Protein AF-A0A938X488-F1 (afdb_monomer_lite)

Sequence (160 aa):
MKNGIDCDYDEDNDEIKICITIENINFKLLMKFPHYYPYEFPEVYIDDTKGLIIPHMYTNNRLCLYDTNEVLPNPQHFLEDALDSVMRAKKLLIESKKGENIIDYQIENISFWEAKATGRVDYLGDRNLTTHLLWRYEWLEEYNIVADDREKIAEFISNS

Radius of gyration: 21.42 Å; chains: 1; bounding box: 42×33×62 Å

Organism: NCBI:txid1871024

Structure (mmCIF, N/CA/C/O backbone):
data_AF-A0A938X488-F1
#
_entry.id   AF-A0A938X488-F1
#
loop_
_atom_site.group_PDB
_atom_site.id
_atom_site.type_symbol
_atom_site.label_atom_id
_atom_site.label_alt_id
_atom_site.label_comp_id
_atom_site.label_asym_id
_atom_site.label_entity_id
_atom_site.label_seq_id
_atom_site.pdbx_PDB_ins_code
_atom_site.Cartn_x
_atom_site.Cartn_y
_atom_site.Cartn_z
_atom_site.occupancy
_atom_site.B_iso_or_equiv
_atom_site.auth_seq_id
_atom_site.auth_comp_id
_atom_site.auth_asym_id
_atom_site.auth_atom_id
_atom_site.pdbx_PDB_model_num
ATOM 1 N N . MET A 1 1 ? -9.754 10.968 24.440 1.00 48.59 1 MET A N 1
ATOM 2 C CA . MET A 1 1 ? -8.986 10.682 23.208 1.00 48.59 1 MET A CA 1
ATOM 3 C C . MET A 1 1 ? -7.560 11.184 23.394 1.00 48.59 1 MET A C 1
ATOM 5 O O . MET A 1 1 ? -7.383 12.389 23.492 1.00 48.59 1 MET A O 1
ATOM 9 N N . LYS A 1 2 ? -6.560 10.300 23.536 1.00 51.31 2 LYS A N 1
ATOM 10 C CA . LYS A 1 2 ? -5.163 10.724 23.781 1.00 51.31 2 LYS A CA 1
ATOM 11 C C . LYS A 1 2 ? -4.386 11.081 22.503 1.00 51.31 2 LYS A C 1
ATOM 13 O O . LYS A 1 2 ? -3.475 11.886 22.596 1.00 51.31 2 LYS A O 1
ATOM 18 N N . ASN A 1 3 ? -4.810 10.591 21.331 1.00 58.22 3 ASN A N 1
ATOM 19 C CA . ASN A 1 3 ? -4.092 10.772 20.056 1.00 58.22 3 ASN A CA 1
ATOM 20 C C . ASN A 1 3 ? -4.968 11.316 18.904 1.00 58.22 3 ASN A C 1
ATOM 22 O O . ASN A 1 3 ? -4.547 11.317 17.752 1.00 58.22 3 ASN A O 1
ATOM 26 N N . GLY A 1 4 ? -6.203 11.756 19.188 1.00 65.31 4 GLY A N 1
ATOM 27 C CA . GLY A 1 4 ? -7.140 12.242 18.160 1.00 65.31 4 GLY A CA 1
ATOM 28 C C . GLY A 1 4 ? -7.615 11.176 17.161 1.00 65.31 4 GLY A C 1
ATOM 29 O O . GLY A 1 4 ? -8.062 11.528 16.075 1.00 65.31 4 GLY A O 1
ATOM 30 N N . ILE A 1 5 ? -7.484 9.895 17.517 1.00 77.12 5 ILE A N 1
ATOM 31 C CA . ILE A 1 5 ? -7.984 8.742 16.763 1.00 77.12 5 ILE A CA 1
ATOM 32 C C . ILE A 1 5 ? -9.267 8.270 17.448 1.00 77.12 5 ILE A C 1
ATOM 34 O O . ILE A 1 5 ? -9.273 8.093 18.671 1.00 77.12 5 ILE A O 1
ATOM 38 N N . ASP A 1 6 ? -10.329 8.112 16.663 1.00 84.38 6 ASP A N 1
ATOM 39 C CA . ASP A 1 6 ? -11.591 7.509 17.087 1.00 84.38 6 ASP A CA 1
ATOM 40 C C . ASP A 1 6 ? -11.620 6.056 16.606 1.00 84.38 6 ASP A C 1
ATOM 42 O O . ASP A 1 6 ? -11.394 5.799 15.418 1.00 84.38 6 ASP A O 1
ATOM 46 N N . CYS A 1 7 ? -11.811 5.111 17.524 1.00 88.88 7 CYS A N 1
ATOM 47 C CA . CYS A 1 7 ? -11.812 3.692 17.199 1.00 88.88 7 CYS A CA 1
ATOM 48 C C . CYS A 1 7 ? -12.787 2.886 18.056 1.00 88.88 7 CYS A C 1
ATOM 50 O O . CYS A 1 7 ? -13.069 3.237 19.202 1.00 88.88 7 CYS A O 1
ATOM 52 N N . ASP A 1 8 ? -13.262 1.791 17.472 1.00 92.88 8 ASP A N 1
ATOM 53 C CA . ASP A 1 8 ? -14.200 0.841 18.062 1.00 92.88 8 ASP A CA 1
ATOM 54 C C . ASP A 1 8 ? -13.788 -0.585 17.679 1.00 92.88 8 ASP A C 1
ATOM 56 O O . ASP A 1 8 ? -13.240 -0.796 16.595 1.00 92.88 8 ASP A O 1
ATOM 60 N N . TYR A 1 9 ? -14.015 -1.555 18.560 1.00 93.25 9 TYR A N 1
ATOM 61 C CA . TYR A 1 9 ? -13.706 -2.960 18.284 1.00 93.25 9 TYR A CA 1
ATOM 62 C C . TYR A 1 9 ? -14.974 -3.693 17.850 1.00 93.25 9 TYR A C 1
ATOM 64 O O . TYR A 1 9 ? -15.988 -3.654 18.542 1.00 93.25 9 TYR A O 1
ATOM 72 N N . ASP A 1 10 ? -14.908 -4.354 16.699 1.00 92.62 10 ASP A N 1
ATOM 73 C CA . ASP A 1 10 ? -15.963 -5.205 16.168 1.00 92.62 10 ASP A CA 1
ATOM 74 C C . ASP A 1 10 ? -15.662 -6.664 16.530 1.00 92.62 10 ASP A C 1
ATOM 76 O O . ASP A 1 10 ? -14.823 -7.311 15.900 1.00 92.62 10 ASP A O 1
ATOM 80 N N . GLU A 1 11 ? -16.351 -7.165 17.558 1.00 90.88 11 GLU A N 1
ATOM 81 C CA . GLU A 1 11 ? -16.222 -8.546 18.040 1.00 90.88 11 GLU A CA 1
ATOM 82 C C . GLU A 1 11 ? -16.650 -9.587 16.993 1.00 90.88 11 GLU A C 1
ATOM 84 O O . GLU A 1 11 ? -16.085 -10.679 16.958 1.00 90.88 11 GLU A O 1
ATOM 89 N N . ASP A 1 12 ? -17.619 -9.267 16.127 1.00 91.75 12 ASP A N 1
ATOM 90 C CA . ASP A 1 12 ? -18.163 -10.223 15.155 1.00 91.75 12 ASP A CA 1
ATOM 91 C C . ASP A 1 12 ? -17.165 -10.504 14.022 1.00 91.75 12 ASP A C 1
ATOM 93 O O . ASP A 1 12 ? -17.102 -11.617 13.494 1.00 91.75 12 ASP A O 1
ATOM 97 N N . ASN A 1 13 ? -16.390 -9.485 13.643 1.00 90.06 13 ASN A N 1
ATOM 98 C CA . ASN A 1 13 ? -15.427 -9.546 12.541 1.00 90.06 13 ASN A CA 1
ATOM 99 C C . ASN A 1 13 ? -13.962 -9.613 13.005 1.00 90.06 13 ASN A C 1
ATOM 101 O O . ASN A 1 13 ? -13.069 -9.695 12.157 1.00 90.06 13 ASN A O 1
ATOM 105 N N . ASP A 1 14 ? -13.730 -9.588 14.321 1.00 91.56 14 ASP A N 1
ATOM 106 C CA . ASP A 1 14 ? -12.415 -9.532 14.969 1.00 91.56 14 ASP A CA 1
ATOM 107 C C . ASP A 1 14 ? -11.509 -8.437 14.375 1.00 91.56 14 ASP A C 1
ATOM 109 O O . ASP A 1 14 ? -10.392 -8.671 13.906 1.00 91.56 14 ASP A O 1
ATOM 113 N N . GLU A 1 15 ? -12.029 -7.207 14.334 1.00 95.00 15 GLU A N 1
ATOM 114 C CA . GLU A 1 15 ? -11.347 -6.068 13.715 1.00 95.00 15 GLU A CA 1
ATOM 115 C C . GLU A 1 15 ? -11.547 -4.766 14.496 1.00 95.00 15 GLU A C 1
ATOM 117 O O . GLU A 1 15 ? -12.569 -4.539 15.140 1.00 95.00 15 GLU A O 1
ATOM 122 N N . ILE A 1 16 ? -10.566 -3.867 14.422 1.00 95.50 16 ILE A N 1
ATOM 123 C CA . ILE A 1 16 ? -10.672 -2.523 14.995 1.00 95.50 16 ILE A CA 1
ATOM 124 C C . ILE A 1 16 ? -11.075 -1.556 13.884 1.00 95.50 16 ILE A C 1
ATOM 126 O O . ILE A 1 16 ? -10.318 -1.314 12.940 1.00 95.50 16 ILE A O 1
ATOM 130 N N . LYS A 1 17 ? -12.253 -0.952 14.018 1.00 96.00 17 LYS A N 1
ATOM 131 C CA . LYS A 1 17 ? -12.734 0.133 13.162 1.00 96.00 17 LYS A CA 1
ATOM 132 C C . LYS A 1 17 ? -12.091 1.432 13.603 1.00 96.00 17 LYS A C 1
ATOM 134 O O . LYS A 1 17 ? -12.144 1.793 14.773 1.00 96.00 17 LYS A O 1
ATOM 139 N N . ILE A 1 18 ? -11.495 2.152 12.663 1.00 95.69 18 ILE A N 1
ATOM 140 C CA . ILE A 1 18 ? -10.763 3.388 12.928 1.00 95.69 18 ILE A CA 1
ATOM 141 C C . ILE A 1 18 ? -11.302 4.482 12.011 1.00 95.69 18 ILE A C 1
ATOM 143 O O . ILE A 1 18 ? -11.381 4.311 10.795 1.00 95.69 18 ILE A O 1
ATOM 147 N N . CYS A 1 19 ? -11.639 5.634 12.583 1.00 93.69 19 CYS A N 1
ATOM 148 C CA . CYS A 1 19 ? -12.030 6.820 11.831 1.00 93.69 19 CYS A CA 1
ATOM 149 C C . CYS A 1 19 ? -10.915 7.868 11.870 1.00 93.69 19 CYS A C 1
ATOM 151 O O . CYS A 1 19 ? -10.470 8.299 12.936 1.00 93.69 19 CYS A O 1
ATOM 153 N N . ILE A 1 20 ? -10.477 8.301 10.685 1.00 92.06 20 ILE A N 1
ATOM 154 C CA . ILE A 1 20 ? -9.452 9.335 10.520 1.00 92.06 20 ILE A CA 1
ATOM 155 C C . ILE A 1 20 ? -10.020 10.487 9.700 1.00 92.06 20 ILE A C 1
ATOM 157 O O . ILE A 1 20 ? -10.441 10.307 8.559 1.00 92.06 20 ILE A O 1
ATOM 161 N N . THR A 1 21 ? -9.979 11.694 10.260 1.00 90.25 21 THR A N 1
ATOM 162 C CA . THR A 1 21 ? -10.353 12.920 9.548 1.00 90.25 21 THR A CA 1
ATOM 163 C C . THR A 1 21 ? -9.112 13.629 9.011 1.00 90.25 21 THR A C 1
ATOM 165 O O . THR A 1 21 ? -8.198 13.963 9.769 1.00 90.25 21 THR A O 1
ATOM 168 N N . ILE A 1 22 ? -9.095 13.900 7.705 1.00 89.31 22 ILE A N 1
ATOM 169 C CA . ILE A 1 22 ? -8.057 14.680 7.019 1.00 89.31 22 ILE A CA 1
ATOM 170 C C . ILE A 1 22 ? -8.753 15.790 6.234 1.00 89.31 22 ILE A C 1
ATOM 172 O O . ILE A 1 22 ? -9.478 15.513 5.282 1.00 89.31 22 ILE A O 1
ATOM 176 N N . GLU A 1 23 ? -8.543 17.049 6.635 1.00 87.06 23 GLU A N 1
ATOM 177 C CA . GLU A 1 23 ? -9.106 18.234 5.961 1.00 87.06 23 GLU A CA 1
ATOM 178 C C . GLU A 1 23 ? -10.615 18.096 5.656 1.00 87.06 23 GLU A C 1
ATOM 180 O O . GLU A 1 23 ? -11.060 18.281 4.525 1.00 87.06 23 GLU A O 1
ATOM 185 N N . ASN A 1 24 ? -11.399 17.734 6.678 1.00 86.88 24 ASN A N 1
ATOM 186 C CA . ASN A 1 24 ? -12.854 17.506 6.622 1.00 86.88 24 ASN A CA 1
ATOM 187 C C . ASN A 1 24 ? -13.321 16.287 5.806 1.00 86.88 24 ASN A C 1
ATOM 189 O O . ASN A 1 24 ? -14.526 16.090 5.651 1.00 86.88 24 ASN A O 1
ATOM 193 N N . ILE A 1 25 ? -12.407 15.446 5.320 1.00 90.44 25 ILE A N 1
ATOM 194 C CA . ILE A 1 25 ? -12.738 14.150 4.720 1.00 90.44 25 ILE A CA 1
ATOM 195 C C . ILE A 1 25 ? -12.543 13.069 5.779 1.00 90.44 25 ILE A C 1
ATOM 197 O O . ILE A 1 25 ? -11.469 12.959 6.370 1.00 90.44 25 ILE A O 1
ATOM 201 N N . ASN A 1 26 ? -13.586 12.276 6.012 1.00 92.44 26 ASN A N 1
ATOM 202 C CA . ASN A 1 26 ? -13.541 11.143 6.928 1.00 92.44 26 ASN A CA 1
ATOM 203 C C . ASN A 1 26 ? -13.212 9.863 6.161 1.00 92.44 26 ASN A C 1
ATOM 205 O O . ASN A 1 26 ? -13.957 9.457 5.263 1.00 92.44 26 ASN A O 1
ATOM 209 N N . PHE A 1 27 ? -12.123 9.222 6.562 1.00 94.62 27 PHE A N 1
ATOM 210 C CA . PHE A 1 27 ? -11.705 7.911 6.097 1.00 94.62 27 PHE A CA 1
ATOM 211 C C . PHE A 1 27 ? -12.025 6.874 7.164 1.00 94.62 27 PHE A C 1
ATOM 213 O O . PHE A 1 27 ? -11.752 7.082 8.348 1.00 94.62 27 PHE A O 1
ATOM 220 N N . LYS A 1 28 ? -12.603 5.758 6.723 1.00 95.69 28 LYS A N 1
ATOM 221 C CA . LYS A 1 28 ? -12.810 4.574 7.548 1.00 95.69 28 LYS A CA 1
ATOM 222 C C . LYS A 1 28 ? -11.713 3.576 7.227 1.00 95.69 28 LYS A C 1
ATOM 224 O O . LYS A 1 28 ? -11.526 3.222 6.061 1.00 95.69 28 LYS A O 1
ATOM 229 N N . LEU A 1 29 ? -11.001 3.162 8.262 1.00 97.00 29 LEU A N 1
ATOM 230 C CA . LEU A 1 29 ? -9.985 2.131 8.199 1.00 97.00 29 LEU A CA 1
ATOM 231 C C . LEU A 1 29 ? -10.403 0.947 9.065 1.00 97.00 29 LEU A C 1
ATOM 233 O O . LEU A 1 29 ? -11.118 1.112 10.055 1.00 97.00 29 LEU A O 1
ATOM 237 N N . LEU A 1 30 ? -9.920 -0.230 8.696 1.00 97.00 30 LEU A N 1
ATOM 238 C CA . LEU A 1 30 ? -10.074 -1.460 9.461 1.00 97.00 30 LEU A CA 1
ATOM 239 C C . LEU A 1 30 ? -8.683 -1.972 9.799 1.00 97.00 30 LEU A C 1
ATOM 241 O O . LEU A 1 30 ? -7.844 -2.088 8.908 1.00 97.00 30 LEU A O 1
ATOM 245 N N . MET A 1 31 ? -8.432 -2.272 11.066 1.00 97.31 31 MET A N 1
ATOM 246 C CA . MET A 1 31 ? -7.208 -2.931 11.498 1.00 97.31 31 MET A CA 1
ATOM 247 C C . MET A 1 31 ? -7.503 -4.373 11.885 1.00 97.31 31 MET A C 1
ATOM 249 O O . MET A 1 31 ? -8.413 -4.630 12.672 1.00 97.31 31 MET A O 1
ATOM 253 N N . LYS A 1 32 ? -6.696 -5.292 11.357 1.00 96.19 32 LYS A N 1
ATOM 254 C CA . LYS A 1 32 ? -6.727 -6.717 11.688 1.00 96.19 32 LYS A CA 1
ATOM 255 C C . LYS A 1 32 ? -5.378 -7.133 12.236 1.00 96.19 32 LYS A C 1
ATOM 257 O O . LYS A 1 32 ? -4.337 -6.772 11.681 1.00 96.19 32 LYS A O 1
ATOM 262 N N . PHE A 1 33 ? -5.397 -7.891 13.323 1.00 95.06 33 PHE A N 1
ATOM 263 C CA . PHE A 1 33 ? -4.181 -8.507 13.823 1.00 95.06 33 PHE A CA 1
ATOM 264 C C . PHE A 1 33 ? -3.937 -9.806 13.059 1.00 95.06 33 PHE A C 1
ATOM 266 O O . PHE A 1 33 ? -4.835 -10.646 12.975 1.00 95.06 33 PHE A O 1
ATOM 273 N N . PRO A 1 34 ? -2.748 -9.979 12.470 1.00 93.75 34 PRO A N 1
ATOM 274 C CA . PRO A 1 34 ? -2.426 -11.213 11.779 1.00 93.75 34 PRO A CA 1
ATOM 275 C C . PRO A 1 34 ? -2.253 -12.367 12.778 1.00 93.75 34 PRO A C 1
ATOM 277 O O . PRO A 1 34 ? -2.076 -12.159 13.981 1.00 93.75 34 PRO A O 1
ATOM 280 N N . HIS A 1 35 ? -2.281 -13.603 12.274 1.00 93.00 35 HIS A N 1
ATOM 281 C CA . HIS A 1 35 ? -2.280 -14.807 13.110 1.00 93.00 35 HIS A CA 1
ATOM 282 C C . HIS A 1 35 ? -1.075 -14.891 14.060 1.00 93.00 35 HIS A C 1
ATOM 284 O O . HIS A 1 35 ? -1.214 -15.394 15.175 1.00 93.00 35 HIS A O 1
ATOM 290 N N . TYR A 1 36 ? 0.091 -14.389 13.640 1.00 93.62 36 TYR A N 1
ATOM 291 C CA . TYR A 1 36 ? 1.318 -14.434 14.436 1.00 93.62 36 TYR A CA 1
ATOM 292 C C . TYR A 1 36 ? 1.630 -13.120 15.160 1.00 93.62 36 TYR A C 1
ATOM 294 O O . TYR A 1 36 ? 2.758 -12.924 15.611 1.00 93.62 36 TYR A O 1
ATOM 302 N N . TYR A 1 37 ? 0.663 -12.214 15.317 1.00 92.38 37 TYR A N 1
ATOM 303 C CA . TYR A 1 37 ? 0.850 -11.008 16.121 1.00 92.38 37 TYR A CA 1
ATOM 304 C C . TYR A 1 37 ? 1.293 -11.358 17.564 1.00 92.38 37 TYR A C 1
ATOM 306 O O . TYR A 1 37 ? 0.704 -12.255 18.173 1.00 92.38 37 TYR A O 1
ATOM 314 N N . PRO A 1 38 ? 2.314 -10.687 18.145 1.00 95.00 38 PRO A N 1
ATOM 315 C CA . PRO A 1 38 ? 2.979 -9.457 17.693 1.00 95.00 38 PRO A CA 1
ATOM 316 C C . PRO A 1 38 ? 4.296 -9.651 16.913 1.00 95.00 38 PRO A C 1
ATOM 318 O O . PRO A 1 38 ? 5.133 -8.754 16.878 1.00 95.00 38 PRO A O 1
ATOM 321 N N . TYR A 1 39 ? 4.512 -10.816 16.301 1.00 94.56 39 TYR A N 1
ATOM 322 C CA . TYR A 1 39 ? 5.676 -11.081 15.441 1.00 94.56 39 TYR A CA 1
ATOM 323 C C . TYR A 1 39 ? 5.463 -10.657 13.979 1.00 94.56 39 TYR A C 1
ATOM 325 O O . TYR A 1 39 ? 6.374 -10.773 13.164 1.00 94.56 39 TYR A O 1
ATOM 333 N N . GLU A 1 40 ? 4.276 -10.146 13.659 1.00 94.50 40 GLU A N 1
ATOM 334 C CA . GLU A 1 40 ? 3.888 -9.570 12.373 1.00 94.50 40 GLU A CA 1
ATOM 335 C C . GLU A 1 40 ? 3.230 -8.206 12.626 1.00 94.50 40 GLU A C 1
ATOM 337 O O . GLU A 1 40 ? 2.594 -8.007 13.663 1.00 94.50 40 GLU A O 1
ATOM 342 N N . PHE A 1 41 ? 3.376 -7.259 11.695 1.00 95.81 41 PHE A N 1
ATOM 343 C CA . PHE A 1 41 ? 2.730 -5.951 11.821 1.00 95.81 41 PHE A CA 1
ATOM 344 C C . PHE A 1 41 ? 1.205 -6.063 11.669 1.00 95.81 41 PHE A C 1
ATOM 346 O O . PHE A 1 41 ? 0.735 -6.857 10.852 1.00 95.81 41 PHE A O 1
ATOM 353 N N . PRO A 1 42 ? 0.419 -5.241 12.387 1.00 95.88 42 PRO A N 1
ATOM 354 C CA . PRO A 1 42 ? -1.014 -5.115 12.148 1.00 95.88 42 PRO A CA 1
ATOM 355 C C . PRO A 1 42 ? -1.317 -4.734 10.701 1.00 95.88 42 PRO A C 1
ATOM 357 O O . PRO A 1 42 ? -0.664 -3.874 10.105 1.00 95.88 42 PRO A O 1
ATOM 360 N N . GLU A 1 43 ? -2.352 -5.345 10.140 1.00 96.81 43 GLU A N 1
ATOM 361 C CA . GLU A 1 43 ? -2.801 -5.037 8.791 1.00 96.81 43 GLU A CA 1
ATOM 362 C C . GLU A 1 43 ? -3.852 -3.936 8.837 1.00 96.81 43 GLU A C 1
ATOM 364 O O . GLU A 1 43 ? -4.833 -4.044 9.571 1.00 96.81 43 GLU A O 1
ATOM 369 N N . VAL A 1 44 ? -3.676 -2.887 8.033 1.00 98.12 44 VAL A N 1
ATOM 370 C CA . VAL A 1 44 ? -4.631 -1.778 7.943 1.00 98.12 44 VAL A CA 1
ATOM 371 C C . VAL A 1 44 ? -5.224 -1.727 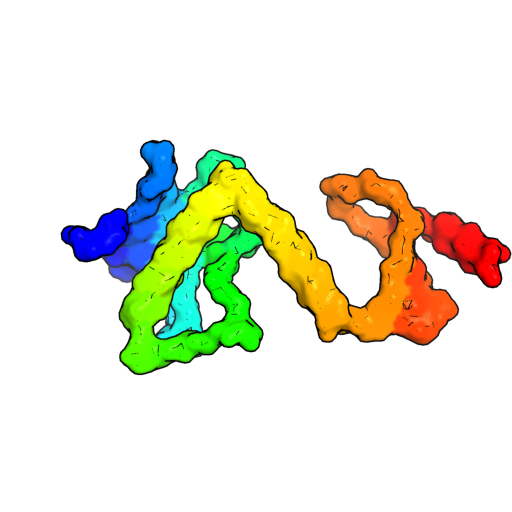6.544 1.00 98.12 44 VAL A C 1
ATOM 373 O O . VAL A 1 44 ? -4.500 -1.694 5.550 1.00 98.12 44 VAL A O 1
ATOM 376 N N . TYR A 1 45 ? -6.547 -1.689 6.475 1.00 98.06 45 TYR A N 1
ATOM 377 C CA . TYR A 1 45 ? -7.339 -1.658 5.254 1.00 98.06 45 TYR A CA 1
ATOM 378 C C . TYR A 1 45 ? -8.110 -0.347 5.165 1.00 98.06 45 TYR A C 1
ATOM 380 O O . TYR A 1 45 ? -8.537 0.188 6.188 1.00 98.06 45 TYR A O 1
ATOM 388 N N . ILE A 1 46 ? -8.318 0.154 3.950 1.00 97.12 46 ILE A N 1
ATOM 389 C CA . ILE A 1 46 ? -9.198 1.296 3.685 1.00 97.12 46 ILE A CA 1
ATOM 390 C C . ILE A 1 46 ? -10.529 0.825 3.091 1.00 97.12 46 ILE A C 1
ATOM 392 O O . ILE A 1 46 ? -10.555 0.031 2.157 1.00 97.12 46 ILE A O 1
ATOM 396 N N . ASP A 1 47 ? -11.640 1.318 3.638 1.00 94.88 47 ASP A N 1
ATOM 397 C CA . ASP A 1 47 ? -12.992 0.983 3.161 1.00 94.88 47 ASP A CA 1
ATOM 398 C C . ASP A 1 47 ? -13.308 1.680 1.824 1.00 94.88 47 ASP A C 1
ATOM 400 O O . ASP A 1 47 ? -13.730 1.064 0.851 1.00 94.88 47 ASP A O 1
ATOM 404 N N . ASP A 1 48 ? -13.035 2.986 1.753 1.00 94.25 48 ASP A N 1
ATOM 405 C CA . ASP A 1 48 ? -13.278 3.817 0.573 1.00 94.25 48 ASP A CA 1
ATOM 406 C C . ASP A 1 48 ? -12.179 4.878 0.447 1.00 94.25 48 ASP A C 1
ATOM 408 O O . ASP A 1 48 ? -11.963 5.682 1.361 1.00 94.25 48 ASP A O 1
ATOM 412 N N . THR A 1 49 ? -11.499 4.898 -0.701 1.00 93.62 49 THR A N 1
ATOM 413 C CA . THR A 1 49 ? -10.397 5.827 -0.989 1.00 93.62 49 THR A CA 1
ATOM 414 C C . THR A 1 49 ? -10.864 7.255 -1.249 1.00 93.62 49 THR A C 1
ATOM 416 O O . THR A 1 49 ? -10.034 8.161 -1.315 1.00 93.62 49 THR A O 1
ATOM 419 N N . LYS A 1 50 ? -12.173 7.486 -1.424 1.00 93.44 50 LYS A N 1
ATOM 420 C CA . LYS A 1 50 ? -12.747 8.791 -1.791 1.00 93.44 50 LYS A CA 1
ATOM 421 C C . LYS A 1 50 ? -12.155 9.352 -3.090 1.00 93.44 50 LYS A C 1
ATOM 423 O O . LYS A 1 50 ? -12.055 10.565 -3.257 1.00 93.44 50 LYS A O 1
ATOM 428 N N . GLY A 1 51 ? -11.752 8.464 -4.002 1.00 91.25 51 GLY A N 1
ATOM 429 C CA . GLY A 1 51 ? -11.124 8.820 -5.275 1.00 91.25 51 GLY A CA 1
ATOM 430 C C . GLY A 1 51 ? -9.642 9.194 -5.174 1.00 91.25 51 GLY A C 1
ATOM 431 O O . GLY A 1 51 ? -9.072 9.629 -6.172 1.00 91.25 51 GLY A O 1
ATOM 432 N N . LEU A 1 52 ? -9.008 9.031 -4.006 1.00 92.06 52 LEU A N 1
ATOM 433 C CA . LEU A 1 52 ? -7.563 9.203 -3.875 1.00 92.06 52 LEU A CA 1
ATOM 434 C C . LEU A 1 52 ? -6.809 8.117 -4.646 1.00 92.06 52 LEU A C 1
ATOM 436 O O . LEU A 1 52 ? -7.156 6.936 -4.588 1.00 92.06 52 LEU A O 1
ATOM 440 N N . ILE A 1 53 ? -5.730 8.527 -5.311 1.00 92.25 53 ILE A N 1
ATOM 441 C CA . ILE A 1 53 ? -4.722 7.615 -5.849 1.00 92.25 53 ILE A CA 1
ATOM 442 C C . ILE A 1 53 ? -3.738 7.329 -4.717 1.00 92.25 53 ILE A C 1
ATOM 444 O O . ILE A 1 53 ? -3.058 8.239 -4.251 1.00 92.25 53 ILE A O 1
ATOM 448 N N . ILE A 1 54 ? -3.679 6.075 -4.270 1.00 95.19 54 ILE A N 1
ATOM 449 C CA . ILE A 1 54 ? -2.809 5.628 -3.177 1.00 95.19 54 ILE A CA 1
ATOM 450 C C . ILE A 1 54 ? -1.858 4.569 -3.754 1.00 95.19 54 ILE A C 1
ATOM 452 O O . ILE A 1 54 ? -2.260 3.412 -3.868 1.00 95.19 54 ILE A O 1
ATOM 456 N N . PRO A 1 55 ? -0.623 4.934 -4.149 1.00 92.38 55 PRO A N 1
ATOM 457 C CA . PRO A 1 55 ? 0.331 3.985 -4.733 1.00 92.38 55 PRO A CA 1
ATOM 458 C C . PRO A 1 55 ? 0.667 2.812 -3.800 1.00 92.38 55 PRO A C 1
ATOM 460 O O . PRO A 1 55 ? 0.745 1.665 -4.230 1.00 92.38 55 PRO A O 1
ATOM 463 N N . HIS A 1 56 ? 0.780 3.084 -2.498 1.00 93.75 56 HIS A N 1
ATOM 464 C CA . HIS A 1 56 ? 1.050 2.091 -1.454 1.00 93.75 56 HIS A CA 1
ATOM 465 C C . HIS A 1 56 ? -0.226 1.384 -0.972 1.00 93.75 56 HIS A C 1
ATOM 467 O O . HIS A 1 56 ? -0.501 1.304 0.227 1.00 93.75 56 HIS A O 1
ATOM 473 N N . MET A 1 57 ? -1.029 0.881 -1.906 1.00 95.69 57 MET A N 1
ATOM 474 C CA . MET A 1 57 ? -2.243 0.122 -1.617 1.00 95.69 57 MET A CA 1
ATOM 475 C C . MET A 1 57 ? -2.277 -1.152 -2.461 1.00 95.69 57 MET A C 1
ATOM 477 O O . MET A 1 57 ? -2.118 -1.121 -3.679 1.00 95.69 57 MET A O 1
ATOM 481 N N . TYR A 1 58 ? -2.498 -2.284 -1.802 1.00 93.31 58 TYR A N 1
ATOM 482 C CA . TYR A 1 58 ? -2.693 -3.572 -2.454 1.00 93.31 58 TYR A CA 1
ATOM 483 C C . TYR A 1 58 ? -4.093 -3.668 -3.079 1.00 93.31 58 TYR A C 1
ATOM 485 O O . TYR A 1 58 ? -5.017 -2.941 -2.717 1.00 93.31 58 TYR A O 1
ATOM 493 N N . THR A 1 59 ? -4.283 -4.628 -3.986 1.00 90.88 59 THR A N 1
ATOM 494 C CA . THR A 1 59 ? -5.561 -4.854 -4.692 1.00 90.88 59 THR A CA 1
ATOM 495 C C . THR A 1 59 ? -6.728 -5.231 -3.776 1.00 90.88 59 THR A C 1
ATOM 497 O O . THR A 1 59 ? -7.880 -5.096 -4.174 1.00 90.88 59 THR A O 1
ATOM 500 N N . ASN A 1 60 ? -6.448 -5.690 -2.555 1.00 93.44 60 ASN A N 1
ATOM 501 C CA . ASN A 1 60 ? -7.435 -6.001 -1.520 1.00 93.44 60 ASN A CA 1
ATOM 502 C C . ASN A 1 60 ? -7.685 -4.829 -0.548 1.00 93.44 60 ASN A C 1
ATOM 504 O O . ASN A 1 60 ? -8.155 -5.055 0.564 1.00 93.44 60 ASN A O 1
ATOM 508 N N . ASN A 1 61 ? -7.332 -3.599 -0.934 1.00 95.75 61 ASN A N 1
ATOM 509 C CA . ASN A 1 61 ? -7.428 -2.378 -0.126 1.00 95.75 61 ASN A CA 1
ATOM 510 C C . ASN A 1 61 ? -6.557 -2.356 1.143 1.00 95.75 61 ASN A C 1
ATOM 512 O O . ASN A 1 61 ? -6.701 -1.452 1.970 1.00 95.75 61 ASN A O 1
ATOM 516 N N . ARG A 1 62 ? -5.635 -3.312 1.312 1.00 97.56 62 ARG A N 1
ATOM 517 C CA . ARG A 1 62 ? -4.629 -3.255 2.378 1.00 97.56 62 ARG A CA 1
ATOM 518 C C . ARG A 1 62 ? -3.619 -2.154 2.063 1.00 97.56 62 ARG A C 1
ATOM 520 O O . ARG A 1 62 ? -3.137 -2.059 0.935 1.00 97.56 62 ARG A O 1
ATOM 527 N N . LEU A 1 63 ? -3.262 -1.349 3.052 1.00 97.44 63 LEU A N 1
ATOM 528 C CA . LEU A 1 63 ? -2.233 -0.322 2.926 1.00 97.44 63 LEU A CA 1
ATOM 529 C C . LEU A 1 63 ? -0.843 -0.936 3.139 1.00 97.44 63 LEU A C 1
ATOM 531 O O . LEU A 1 63 ? -0.635 -1.738 4.050 1.00 97.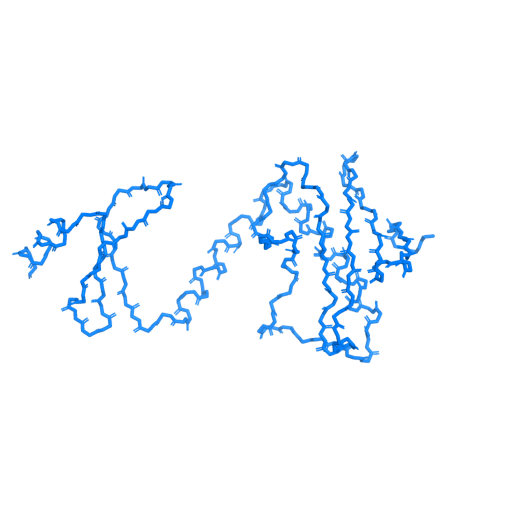44 63 LEU A O 1
ATOM 535 N N . CYS A 1 64 ? 0.116 -0.553 2.300 1.00 94.88 64 CYS A N 1
ATOM 536 C CA . CYS A 1 64 ? 1.521 -0.917 2.453 1.00 94.88 64 CYS A CA 1
ATOM 537 C C . CYS A 1 64 ? 2.207 0.126 3.350 1.00 94.88 64 CYS A C 1
ATOM 539 O O . CYS A 1 64 ? 2.521 1.224 2.900 1.00 94.88 64 CYS A O 1
ATOM 541 N N . LEU A 1 65 ? 2.359 -0.186 4.642 1.00 95.38 65 LEU A N 1
ATOM 542 C CA . LEU A 1 65 ? 2.803 0.776 5.667 1.00 95.38 65 LEU A CA 1
ATOM 543 C C . LEU A 1 65 ? 4.265 0.611 6.110 1.00 95.38 65 LEU A C 1
ATOM 545 O O . LEU A 1 65 ? 4.831 1.518 6.734 1.00 95.38 65 LEU A O 1
ATOM 549 N N . TYR A 1 66 ? 4.856 -0.547 5.828 1.00 92.19 66 TYR A N 1
ATOM 550 C CA . TYR A 1 66 ? 6.183 -0.939 6.285 1.00 92.19 66 TYR A CA 1
ATOM 551 C C . TYR A 1 66 ? 6.954 -1.581 5.136 1.00 92.19 66 TYR A C 1
ATOM 553 O O . TYR A 1 66 ? 6.413 -2.452 4.453 1.00 92.19 66 TYR A O 1
ATOM 561 N N . ASP A 1 67 ? 8.222 -1.203 4.976 1.00 85.94 67 ASP A N 1
ATOM 562 C CA . ASP A 1 67 ? 9.186 -2.033 4.261 1.00 85.94 67 ASP A CA 1
ATOM 563 C C . ASP A 1 67 ? 9.721 -3.087 5.235 1.00 85.94 67 ASP A C 1
ATOM 565 O O . ASP A 1 67 ? 10.496 -2.799 6.150 1.00 85.94 67 ASP A O 1
ATOM 569 N N . THR A 1 68 ? 9.275 -4.327 5.055 1.00 80.19 68 THR A N 1
ATOM 570 C CA . THR A 1 68 ? 9.661 -5.458 5.908 1.00 80.19 68 THR A CA 1
ATOM 571 C C . THR A 1 68 ? 11.120 -5.881 5.730 1.00 80.19 68 THR A C 1
ATOM 573 O O . THR A 1 68 ? 11.598 -6.722 6.487 1.00 80.19 68 THR A O 1
ATOM 576 N N . ASN A 1 69 ? 11.836 -5.337 4.739 1.00 79.12 69 ASN A N 1
ATOM 577 C CA . ASN A 1 69 ? 13.282 -5.527 4.613 1.00 79.12 69 ASN A CA 1
ATOM 578 C C . ASN A 1 69 ? 14.070 -4.563 5.513 1.00 79.12 69 ASN A C 1
ATOM 580 O O . ASN A 1 69 ? 15.220 -4.850 5.842 1.00 79.12 69 ASN A O 1
ATOM 584 N N . GLU A 1 70 ? 13.463 -3.443 5.917 1.00 83.06 70 GLU A N 1
ATOM 585 C CA . GLU A 1 70 ? 14.109 -2.409 6.733 1.00 83.06 70 GLU A CA 1
ATOM 586 C C . GLU A 1 70 ? 13.662 -2.434 8.196 1.00 83.06 70 GLU A C 1
ATOM 588 O O . GLU A 1 70 ? 14.446 -2.113 9.092 1.00 83.06 70 GLU A O 1
ATOM 593 N N . VAL A 1 71 ? 12.407 -2.812 8.456 1.00 88.25 71 VAL A N 1
ATOM 594 C CA . VAL A 1 71 ? 11.804 -2.748 9.792 1.00 88.25 71 VAL A CA 1
ATOM 595 C C . VAL A 1 71 ? 11.203 -4.096 10.178 1.00 88.25 71 VAL A C 1
ATOM 597 O O . VAL A 1 71 ? 10.488 -4.723 9.398 1.00 88.25 71 VAL A O 1
ATOM 600 N N . LEU A 1 72 ? 11.464 -4.518 11.416 1.00 92.12 72 LEU A N 1
ATOM 601 C CA . LEU A 1 72 ? 10.889 -5.716 12.025 1.00 92.12 72 LEU A CA 1
ATOM 602 C C . LEU A 1 72 ? 9.901 -5.331 13.138 1.00 92.12 72 LEU A C 1
ATOM 604 O O . LEU A 1 72 ? 10.150 -4.336 13.824 1.00 92.12 72 LEU A O 1
ATOM 608 N N . PRO A 1 73 ? 8.823 -6.109 13.352 1.00 92.88 73 PRO A N 1
ATOM 609 C CA . PRO A 1 73 ? 7.927 -5.925 14.491 1.00 92.88 73 PRO A CA 1
ATOM 610 C C . PRO A 1 73 ? 8.673 -6.012 15.821 1.00 92.88 73 PRO A C 1
ATOM 612 O O . PRO A 1 73 ? 9.657 -6.751 15.950 1.00 92.88 73 PRO A O 1
ATOM 615 N N . ASN A 1 74 ? 8.178 -5.292 16.824 1.00 92.94 74 ASN A N 1
ATOM 616 C CA . ASN A 1 74 ? 8.713 -5.294 18.175 1.00 92.94 74 ASN A CA 1
ATOM 617 C C . ASN A 1 74 ? 7.701 -5.932 19.144 1.00 92.94 74 ASN A C 1
ATOM 619 O O . ASN A 1 74 ? 6.880 -5.230 19.742 1.00 92.94 74 ASN A O 1
ATOM 623 N N . PRO A 1 75 ? 7.778 -7.259 19.375 1.00 94.69 75 PRO A N 1
ATOM 624 C CA . PRO A 1 75 ? 6.891 -7.968 20.294 1.00 94.69 75 PRO A CA 1
ATOM 625 C C . PRO A 1 75 ? 6.811 -7.371 21.703 1.00 94.69 75 PRO A C 1
ATOM 627 O O . PRO A 1 75 ? 5.791 -7.519 22.372 1.00 94.69 75 PRO A O 1
ATOM 630 N N . GLN A 1 76 ? 7.871 -6.706 22.176 1.00 95.88 76 GLN A N 1
ATOM 631 C CA . GLN A 1 76 ? 7.899 -6.062 23.491 1.00 95.88 76 GLN A CA 1
ATOM 632 C C . GLN A 1 76 ? 7.112 -4.742 23.523 1.00 95.88 76 GLN A C 1
ATOM 634 O O . GLN A 1 76 ? 6.668 -4.333 24.594 1.00 95.88 76 GLN A O 1
ATOM 639 N N . HIS A 1 77 ? 6.907 -4.111 22.365 1.00 94.31 77 HIS A N 1
ATOM 640 C CA . HIS A 1 77 ? 6.236 -2.820 22.192 1.00 94.31 77 HIS A CA 1
ATOM 641 C C . HIS A 1 77 ? 5.049 -2.911 21.216 1.00 94.31 77 HIS A C 1
ATOM 643 O O . HIS A 1 77 ? 4.728 -1.968 20.501 1.00 94.31 77 HIS A O 1
ATOM 649 N N . PHE A 1 78 ? 4.339 -4.040 21.217 1.00 94.06 78 PHE A N 1
ATOM 650 C CA . PHE A 1 78 ? 3.274 -4.337 20.252 1.00 94.06 78 PHE A CA 1
ATOM 651 C C . PHE A 1 78 ? 2.154 -3.278 20.186 1.00 94.06 78 PHE A C 1
ATOM 653 O O . PHE A 1 78 ? 1.664 -2.943 19.112 1.00 94.06 78 PHE A O 1
ATOM 660 N N . LEU A 1 79 ? 1.752 -2.692 21.320 1.00 92.50 79 LEU A N 1
ATOM 661 C CA . LEU A 1 79 ? 0.744 -1.620 21.329 1.00 92.50 79 LEU A CA 1
ATOM 662 C C . LEU A 1 79 ? 1.233 -0.345 20.629 1.00 92.50 79 LEU A C 1
ATOM 664 O O . LEU A 1 79 ? 0.424 0.388 20.058 1.00 92.50 79 LEU A O 1
ATOM 668 N N . GLU A 1 80 ? 2.536 -0.077 20.695 1.00 93.62 80 GLU A N 1
ATOM 669 C CA . GLU A 1 80 ? 3.162 1.045 19.999 1.00 93.62 80 GLU A CA 1
ATOM 670 C C . GLU A 1 80 ? 3.179 0.764 18.494 1.00 93.62 80 GLU A C 1
ATOM 672 O O . GLU A 1 80 ? 2.728 1.618 17.740 1.00 93.62 80 GLU A O 1
ATOM 677 N N . ASP A 1 81 ? 3.532 -0.455 18.066 1.00 93.56 81 ASP A N 1
ATOM 678 C CA . ASP A 1 81 ? 3.459 -0.870 16.654 1.00 93.56 81 ASP A CA 1
ATOM 679 C C . ASP A 1 81 ? 2.036 -0.753 16.080 1.00 93.56 81 ASP A C 1
ATOM 681 O O . ASP A 1 81 ? 1.845 -0.310 14.942 1.00 93.56 81 ASP A O 1
ATOM 685 N N . ALA A 1 82 ? 1.014 -1.102 16.869 1.00 94.06 82 ALA A N 1
ATOM 686 C CA . ALA A 1 82 ? -0.381 -0.919 16.476 1.00 94.06 82 ALA A CA 1
ATOM 687 C C . ALA A 1 82 ? -0.742 0.559 16.309 1.00 94.06 82 ALA A C 1
ATOM 689 O O . ALA A 1 82 ? -1.311 0.945 15.287 1.00 94.06 82 ALA A O 1
ATOM 690 N N . LEU A 1 83 ? -0.377 1.413 17.266 1.00 94.00 83 LEU A N 1
ATOM 691 C CA . LEU A 1 83 ? -0.602 2.851 17.138 1.00 94.00 83 LEU A CA 1
ATOM 692 C C . LEU A 1 83 ? 0.158 3.439 15.938 1.00 94.00 83 LEU A C 1
ATOM 694 O O . LEU A 1 83 ? -0.418 4.213 15.169 1.00 94.00 83 LEU A O 1
ATOM 698 N N . ASP A 1 84 ? 1.412 3.042 15.745 1.00 94.94 84 ASP A N 1
ATOM 699 C CA . ASP A 1 84 ? 2.258 3.480 14.639 1.00 94.94 84 ASP A CA 1
ATOM 700 C C . ASP A 1 84 ? 1.687 3.057 13.289 1.00 94.94 84 ASP A C 1
ATOM 702 O O . ASP A 1 84 ? 1.719 3.850 12.348 1.00 94.94 84 ASP A O 1
ATOM 706 N N . SER A 1 85 ? 1.073 1.875 13.198 1.00 96.12 85 SER A N 1
ATOM 707 C CA . SER A 1 85 ? 0.357 1.434 11.996 1.00 96.12 85 SER A CA 1
ATOM 708 C C . SER A 1 85 ? -0.775 2.407 11.641 1.00 96.12 85 SER A C 1
ATOM 710 O O . SER A 1 85 ? -0.906 2.830 10.490 1.00 96.12 85 SER A O 1
ATOM 712 N N . VAL A 1 86 ? -1.556 2.860 12.630 1.00 95.81 86 VAL A N 1
ATOM 713 C CA . VAL A 1 86 ? -2.610 3.869 12.403 1.00 95.81 86 VAL A CA 1
ATOM 714 C C . VAL A 1 86 ? -2.020 5.214 11.982 1.00 95.81 86 VAL A C 1
ATOM 716 O O . VAL A 1 86 ? -2.528 5.870 11.067 1.00 95.81 86 VAL A O 1
ATOM 719 N N . MET A 1 87 ? -0.936 5.639 12.630 1.00 95.12 87 MET A N 1
ATOM 720 C CA . MET A 1 87 ? -0.282 6.914 12.333 1.00 95.12 87 MET A CA 1
ATOM 721 C C . MET A 1 87 ? 0.360 6.921 10.941 1.00 95.12 87 MET A C 1
ATOM 723 O O . MET A 1 87 ? 0.246 7.916 10.220 1.00 95.12 87 MET A O 1
ATOM 727 N N . ARG A 1 88 ? 0.965 5.805 10.524 1.00 96.25 88 ARG A N 1
ATOM 728 C CA . ARG A 1 88 ? 1.492 5.593 9.170 1.00 96.25 88 ARG A CA 1
ATOM 729 C C . ARG A 1 88 ? 0.377 5.602 8.134 1.00 96.25 88 ARG A C 1
ATOM 731 O O . ARG A 1 88 ? 0.511 6.300 7.135 1.00 96.25 88 ARG A O 1
ATOM 738 N N . ALA A 1 89 ? -0.749 4.937 8.398 1.00 96.81 89 ALA A N 1
ATOM 739 C CA . ALA A 1 89 ? -1.912 4.990 7.512 1.00 96.81 89 ALA A CA 1
ATOM 740 C C . ALA A 1 89 ? -2.429 6.427 7.339 1.00 96.81 89 ALA A C 1
ATOM 742 O O . ALA A 1 89 ? -2.647 6.883 6.217 1.00 96.81 89 ALA A O 1
ATOM 743 N N . LYS A 1 90 ? -2.550 7.190 8.434 1.00 95.44 90 LYS A N 1
ATOM 744 C CA . LYS A 1 90 ? -2.917 8.613 8.377 1.00 95.44 90 LYS A CA 1
ATOM 745 C C . LYS A 1 90 ? -1.945 9.425 7.523 1.00 95.44 90 LYS A C 1
ATOM 747 O O . LYS A 1 90 ? 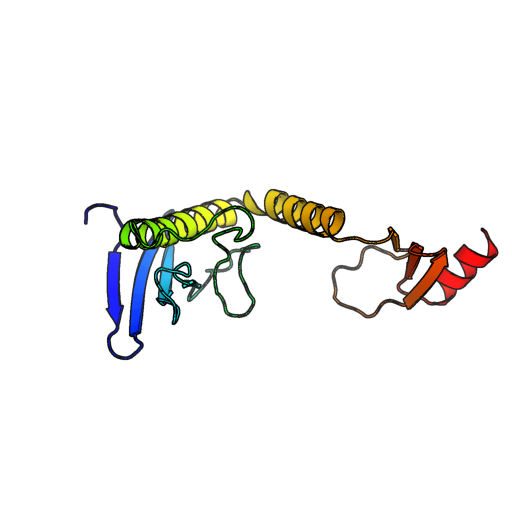-2.387 10.220 6.696 1.00 95.44 90 LYS A O 1
ATOM 752 N N . LYS A 1 91 ? -0.639 9.248 7.741 1.00 95.56 91 LYS A N 1
ATOM 753 C CA . LYS A 1 91 ? 0.415 9.935 6.986 1.00 95.56 91 LYS A CA 1
ATOM 754 C C . LYS A 1 91 ? 0.312 9.611 5.493 1.00 95.56 91 LYS A C 1
ATOM 756 O O . LYS A 1 91 ? 0.230 10.538 4.693 1.00 95.56 91 LYS A O 1
ATOM 761 N N . LEU A 1 92 ? 0.181 8.330 5.146 1.00 96.19 92 LEU A N 1
ATOM 762 C CA . LEU A 1 92 ? 0.028 7.872 3.767 1.00 96.19 92 LEU A CA 1
ATOM 763 C C . LEU A 1 92 ? -1.180 8.519 3.073 1.00 96.19 92 LEU A C 1
ATOM 765 O O . LEU A 1 92 ? -1.081 8.935 1.921 1.00 96.19 92 LEU A O 1
ATOM 769 N N . LEU A 1 93 ? -2.320 8.641 3.759 1.00 95.50 93 LEU A N 1
ATOM 770 C CA . LEU A 1 93 ? -3.507 9.299 3.199 1.00 95.50 93 LEU A CA 1
ATOM 771 C C . LEU A 1 93 ? -3.296 10.802 2.970 1.00 95.50 93 LEU A C 1
ATOM 773 O O . LEU A 1 93 ? -3.761 11.338 1.963 1.00 95.50 93 LEU A O 1
ATOM 777 N N . ILE A 1 94 ? -2.581 11.480 3.874 1.00 94.94 94 ILE A N 1
ATOM 778 C CA . ILE A 1 94 ? -2.209 12.893 3.710 1.00 94.94 94 ILE A CA 1
ATOM 779 C C . ILE A 1 94 ? -1.296 13.063 2.489 1.00 94.94 94 ILE A C 1
ATOM 781 O O . ILE A 1 94 ? -1.548 13.934 1.658 1.00 94.94 94 ILE A O 1
ATOM 785 N N . GLU A 1 95 ? -0.269 12.224 2.356 1.00 95.31 95 GLU A N 1
ATOM 786 C CA . GLU A 1 95 ? 0.681 12.267 1.237 1.00 95.31 95 GLU A CA 1
ATOM 787 C C . GLU A 1 95 ? 0.001 11.934 -0.092 1.00 95.31 95 GLU A C 1
ATOM 789 O O . GLU A 1 95 ? 0.191 12.649 -1.074 1.00 95.31 95 GLU A O 1
ATOM 794 N N . SER A 1 96 ? -0.873 10.922 -0.106 1.00 94.81 96 SER A N 1
ATOM 795 C CA . SER A 1 96 ? -1.663 10.538 -1.285 1.00 94.81 96 SER A CA 1
ATOM 796 C C . SER A 1 96 ? -2.578 11.668 -1.746 1.00 94.81 96 SER A C 1
ATOM 798 O O . SER A 1 96 ? -2.695 11.932 -2.940 1.00 94.81 96 SER A O 1
ATOM 800 N N . LYS A 1 97 ? -3.200 12.393 -0.807 1.00 93.62 97 LYS A N 1
ATOM 801 C CA . LYS A 1 97 ? -4.029 13.561 -1.132 1.00 93.62 97 LYS A CA 1
ATOM 802 C C . LYS A 1 97 ? -3.231 14.671 -1.814 1.00 93.62 97 LYS A C 1
ATOM 804 O O . LYS A 1 97 ? -3.758 15.352 -2.691 1.00 93.62 97 LYS A O 1
ATOM 809 N N . LYS A 1 98 ? -1.978 14.860 -1.408 1.00 92.50 98 LYS A N 1
ATOM 810 C CA . LYS A 1 98 ? -1.078 15.855 -1.999 1.00 92.50 98 LYS A CA 1
ATOM 811 C C . LYS A 1 98 ? -0.335 15.342 -3.238 1.00 92.50 98 LYS A C 1
ATOM 813 O O . LYS A 1 98 ? 0.274 16.142 -3.940 1.00 92.50 98 LYS A O 1
ATOM 818 N N . GLY A 1 99 ? -0.376 14.034 -3.500 1.00 90.75 99 GLY A N 1
ATOM 819 C CA . GLY A 1 99 ? 0.400 13.370 -4.549 1.00 90.75 99 GLY A CA 1
ATOM 820 C C . GLY A 1 99 ? 1.901 13.271 -4.250 1.00 90.75 99 GLY A C 1
ATOM 821 O O . GLY A 1 99 ? 2.675 12.982 -5.158 1.00 90.75 99 GLY A O 1
ATOM 822 N N . GLU A 1 100 ? 2.320 13.517 -3.004 1.00 91.06 100 GLU A N 1
ATOM 823 C CA . GLU A 1 100 ? 3.737 13.555 -2.599 1.00 91.06 100 GLU A CA 1
ATOM 824 C C . GLU A 1 100 ? 4.387 12.162 -2.676 1.00 91.06 100 GLU A C 1
ATOM 826 O O . GLU A 1 100 ? 5.553 12.043 -3.030 1.00 91.06 100 GLU A O 1
ATOM 831 N N . ASN A 1 101 ? 3.613 11.098 -2.451 1.00 89.50 101 ASN A N 1
ATOM 832 C CA . ASN A 1 101 ? 4.101 9.717 -2.433 1.00 89.50 101 ASN A CA 1
ATOM 833 C C . ASN A 1 101 ? 4.212 9.049 -3.815 1.00 89.50 101 ASN A C 1
ATOM 835 O O . ASN A 1 101 ? 4.628 7.898 -3.901 1.00 89.50 101 ASN A O 1
ATOM 839 N N . ILE A 1 102 ? 3.824 9.721 -4.905 1.00 89.12 102 ILE A N 1
ATOM 840 C CA . ILE A 1 102 ? 3.860 9.115 -6.246 1.00 89.12 102 ILE A CA 1
ATOM 841 C C . ILE A 1 102 ? 5.305 8.932 -6.716 1.00 89.12 102 ILE A C 1
ATOM 843 O O . ILE A 1 102 ? 5.650 7.878 -7.247 1.00 89.12 102 ILE A O 1
ATOM 847 N N . ILE A 1 103 ? 6.135 9.962 -6.538 1.00 86.56 103 ILE A N 1
ATOM 848 C CA . ILE A 1 103 ? 7.530 9.947 -6.995 1.00 86.56 103 ILE A CA 1
ATOM 849 C C . ILE A 1 103 ? 8.347 8.983 -6.136 1.00 86.56 103 ILE A C 1
ATOM 851 O O . ILE A 1 103 ? 9.068 8.155 -6.687 1.00 86.56 1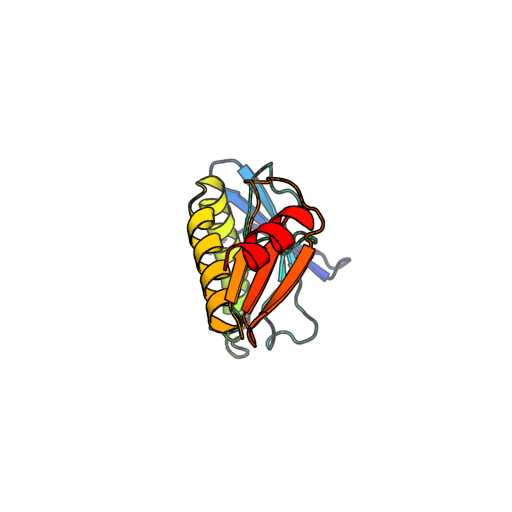03 ILE A O 1
ATOM 855 N N . ASP A 1 104 ? 8.178 9.040 -4.814 1.00 84.88 104 ASP A N 1
ATOM 856 C CA . ASP A 1 104 ? 8.876 8.152 -3.882 1.00 84.88 104 ASP A CA 1
ATOM 857 C C . ASP A 1 104 ? 8.549 6.684 -4.178 1.00 84.88 104 ASP A C 1
ATOM 859 O O . ASP A 1 104 ? 9.460 5.887 -4.392 1.00 84.88 104 ASP A O 1
ATOM 863 N N . TYR A 1 105 ? 7.267 6.350 -4.372 1.00 87.25 105 TYR A N 1
ATOM 864 C CA . TYR A 1 105 ? 6.857 5.006 -4.783 1.00 87.25 105 TYR A CA 1
ATOM 865 C C . TYR A 1 105 ? 7.521 4.558 -6.095 1.00 87.25 105 TYR A C 1
ATOM 867 O O . TYR A 1 105 ? 7.951 3.412 -6.225 1.00 87.25 105 TYR A O 1
ATOM 875 N N . GLN A 1 106 ? 7.616 5.435 -7.099 1.00 85.81 106 GLN A N 1
ATOM 876 C CA . GLN A 1 106 ? 8.279 5.097 -8.365 1.00 85.81 106 GLN A CA 1
ATOM 877 C C . GLN A 1 106 ? 9.772 4.813 -8.168 1.00 85.81 106 GLN A C 1
ATOM 879 O O . GLN A 1 106 ? 10.281 3.842 -8.728 1.00 85.81 106 GLN A O 1
ATOM 884 N N . ILE A 1 107 ? 10.459 5.626 -7.363 1.00 85.62 107 ILE A N 1
ATOM 885 C CA . ILE A 1 107 ? 11.883 5.453 -7.053 1.00 85.62 107 ILE A CA 1
ATOM 886 C C . ILE A 1 107 ? 12.113 4.157 -6.270 1.00 85.62 107 ILE A C 1
ATOM 888 O O . ILE A 1 107 ? 13.035 3.411 -6.602 1.00 85.62 107 ILE A O 1
ATOM 892 N N . GLU A 1 108 ? 11.270 3.851 -5.282 1.00 84.94 108 GLU A N 1
ATOM 893 C CA . GLU A 1 108 ? 11.332 2.600 -4.518 1.00 84.94 108 GLU A CA 1
ATOM 894 C C . GLU A 1 108 ? 11.170 1.379 -5.428 1.00 84.94 108 GLU A C 1
ATOM 896 O O . GLU A 1 108 ? 11.954 0.435 -5.344 1.00 84.94 108 GLU A O 1
ATOM 901 N N . ASN A 1 109 ? 10.208 1.414 -6.357 1.00 83.19 109 ASN A N 1
ATOM 902 C CA . ASN A 1 109 ? 10.020 0.327 -7.319 1.00 83.19 109 ASN A CA 1
ATOM 903 C C . ASN A 1 109 ? 11.230 0.163 -8.242 1.00 83.19 109 ASN A C 1
ATOM 905 O O . ASN A 1 109 ? 11.673 -0.963 -8.460 1.00 83.19 109 ASN A O 1
ATOM 909 N N . ILE A 1 110 ? 11.779 1.259 -8.777 1.00 83.62 110 ILE A N 1
ATOM 910 C CA . ILE A 1 110 ? 12.994 1.206 -9.604 1.00 83.62 110 ILE A CA 1
ATOM 911 C C . ILE A 1 110 ? 14.149 0.610 -8.797 1.00 83.62 110 ILE A C 1
ATOM 913 O O . ILE A 1 110 ? 14.783 -0.330 -9.263 1.00 83.62 110 ILE A O 1
ATOM 917 N N . SER A 1 111 ? 14.363 1.083 -7.569 1.00 84.44 111 SER A N 1
ATOM 918 C CA . SER A 1 111 ? 15.438 0.606 -6.690 1.00 84.44 111 SER A CA 1
ATOM 919 C C . SER A 1 111 ? 15.282 -0.880 -6.355 1.00 84.44 111 SER A C 1
ATOM 921 O O . SER A 1 111 ? 16.257 -1.631 -6.370 1.00 84.44 111 SER A O 1
ATOM 923 N N . PHE A 1 112 ? 14.050 -1.334 -6.103 1.00 82.12 112 PHE A N 1
ATOM 924 C CA . PHE A 1 112 ? 13.743 -2.748 -5.897 1.00 82.12 112 PHE A CA 1
ATOM 925 C C . PHE A 1 112 ? 14.111 -3.584 -7.127 1.00 82.12 112 PHE A C 1
ATOM 927 O O . PHE A 1 112 ? 14.755 -4.629 -6.994 1.00 82.12 112 PHE A O 1
ATOM 934 N N . TRP A 1 113 ? 13.736 -3.121 -8.323 1.00 82.25 113 TRP A N 1
ATOM 935 C CA . TRP A 1 113 ? 14.097 -3.794 -9.567 1.00 82.25 113 TRP A CA 1
ATOM 936 C C . TRP A 1 113 ? 15.605 -3.797 -9.790 1.00 82.25 113 TRP A C 1
ATOM 938 O O . TRP A 1 113 ? 16.143 -4.855 -10.078 1.00 82.25 113 TRP A O 1
ATOM 948 N N . GLU A 1 114 ? 16.305 -2.682 -9.591 1.00 82.56 114 GLU A N 1
ATOM 949 C CA . GLU A 1 114 ? 17.765 -2.608 -9.726 1.00 82.56 114 GLU A CA 1
ATOM 950 C C . GLU A 1 114 ? 18.490 -3.562 -8.765 1.00 82.56 114 GLU A C 1
ATOM 952 O O . GLU A 1 114 ? 19.445 -4.226 -9.160 1.00 82.56 114 GLU A O 1
ATOM 957 N N . ALA A 1 115 ? 18.009 -3.699 -7.526 1.00 83.44 115 ALA A N 1
ATOM 958 C CA . ALA A 1 115 ? 18.599 -4.600 -6.536 1.00 83.44 115 ALA A CA 1
ATOM 959 C C . ALA A 1 115 ? 18.343 -6.094 -6.820 1.00 83.44 115 ALA A C 1
ATOM 961 O O . ALA A 1 115 ? 19.060 -6.955 -6.303 1.00 83.44 115 ALA A O 1
ATOM 962 N N . LYS A 1 116 ? 17.294 -6.420 -7.586 1.00 83.19 116 LYS A N 1
ATOM 963 C CA . LYS A 1 116 ? 16.877 -7.803 -7.887 1.00 83.19 116 LYS A CA 1
ATOM 964 C C . LYS A 1 116 ? 17.143 -8.220 -9.329 1.00 83.19 116 LYS A C 1
ATOM 966 O O . LYS A 1 116 ? 17.097 -9.415 -9.620 1.00 83.19 116 LYS A O 1
ATOM 971 N N . ALA A 1 117 ? 17.389 -7.270 -10.222 1.00 81.88 117 ALA A N 1
ATOM 972 C CA . ALA A 1 117 ? 17.641 -7.524 -11.624 1.00 81.88 117 ALA A CA 1
ATOM 973 C C . ALA A 1 117 ? 18.955 -8.289 -11.773 1.00 81.88 117 ALA A C 1
ATOM 975 O O . ALA A 1 117 ? 20.034 -7.793 -11.466 1.00 81.88 117 ALA A O 1
ATOM 976 N N . THR A 1 118 ? 18.855 -9.505 -12.292 1.00 84.38 118 THR A N 1
ATOM 977 C CA . THR A 1 118 ? 20.004 -10.322 -12.693 1.00 84.38 118 THR A CA 1
ATOM 978 C C . THR A 1 118 ? 20.315 -10.119 -14.171 1.00 84.38 118 THR A C 1
ATOM 980 O O . THR A 1 118 ? 20.782 -11.032 -14.825 1.00 84.38 118 THR A O 1
ATOM 983 N N . GLY A 1 119 ? 19.918 -8.991 -14.759 1.00 83.31 119 GLY A N 1
ATOM 984 C CA . GLY A 1 119 ? 20.007 -8.807 -16.197 1.00 83.31 119 GLY A CA 1
ATOM 985 C C . GLY A 1 119 ? 19.397 -7.505 -16.684 1.00 83.31 119 GLY A C 1
ATOM 986 O O . GLY A 1 119 ? 18.641 -6.840 -15.976 1.00 83.31 119 GLY A O 1
ATOM 987 N N . ARG A 1 120 ? 19.737 -7.138 -17.916 1.00 86.25 120 ARG A N 1
ATOM 988 C CA . ARG A 1 120 ? 19.275 -5.922 -18.582 1.00 86.25 120 ARG A CA 1
ATOM 989 C C . ARG A 1 120 ? 18.064 -6.213 -19.463 1.00 86.25 120 ARG A C 1
ATOM 991 O O . ARG A 1 120 ? 18.013 -7.240 -20.141 1.00 86.25 120 ARG A O 1
ATOM 998 N N . VAL A 1 121 ? 17.113 -5.282 -19.479 1.00 88.25 121 VAL A N 1
ATOM 999 C CA . VAL A 1 121 ? 15.952 -5.308 -20.373 1.00 88.25 121 VAL A CA 1
ATOM 1000 C C . VAL A 1 121 ? 15.859 -3.976 -21.110 1.00 88.25 121 VAL A C 1
ATOM 1002 O O . VAL A 1 121 ? 15.614 -2.953 -20.477 1.00 88.25 121 VAL A O 1
ATOM 1005 N N . ASP A 1 122 ? 16.004 -3.996 -22.434 1.00 89.00 122 ASP A N 1
ATOM 1006 C CA . ASP A 1 122 ? 15.750 -2.824 -23.278 1.00 89.00 122 ASP A CA 1
ATOM 1007 C C . ASP A 1 122 ? 14.395 -2.994 -23.979 1.00 89.00 122 ASP A C 1
ATOM 1009 O O . ASP A 1 122 ? 14.144 -3.996 -24.655 1.00 89.00 122 ASP A O 1
ATOM 1013 N N . TYR A 1 123 ? 13.503 -2.017 -23.793 1.00 90.12 123 TYR A N 1
ATOM 1014 C CA . TYR A 1 123 ? 12.169 -2.008 -24.391 1.00 90.12 123 TYR A CA 1
ATOM 1015 C C . TYR A 1 123 ? 12.135 -1.172 -25.675 1.00 90.12 123 TYR A C 1
ATOM 1017 O O . TYR A 1 123 ? 12.424 0.025 -25.661 1.00 90.12 123 TYR A O 1
ATOM 1025 N N . LEU A 1 124 ? 11.746 -1.811 -26.780 1.00 89.31 124 LEU A N 1
ATOM 1026 C CA . LEU A 1 124 ? 11.603 -1.237 -28.117 1.00 89.31 124 LEU A CA 1
ATOM 1027 C C . LEU A 1 124 ? 10.122 -1.031 -28.452 1.00 89.31 124 LEU A C 1
ATOM 1029 O O . LEU A 1 124 ? 9.558 -1.687 -29.330 1.00 89.31 124 LEU A O 1
ATOM 1033 N N . GLY A 1 125 ? 9.466 -0.130 -27.736 1.00 82.69 125 GLY A N 1
ATOM 1034 C CA . GLY A 1 125 ? 8.060 0.160 -27.966 1.00 82.69 125 GLY A CA 1
ATOM 1035 C C . GLY A 1 125 ? 7.701 1.597 -27.653 1.00 82.69 125 GLY A C 1
ATOM 1036 O O . GLY A 1 125 ? 8.511 2.385 -27.158 1.00 82.69 125 GLY A O 1
ATOM 1037 N N . ASP A 1 126 ? 6.467 1.939 -27.990 1.00 77.69 126 ASP A N 1
ATOM 1038 C CA . ASP A 1 126 ? 5.946 3.271 -27.727 1.00 77.69 126 ASP A CA 1
ATOM 1039 C C . ASP A 1 126 ? 5.452 3.357 -26.279 1.00 77.69 126 ASP A C 1
ATOM 1041 O O . ASP A 1 126 ? 5.264 2.349 -25.588 1.00 77.69 126 ASP A O 1
ATOM 1045 N N . ARG A 1 127 ? 5.242 4.582 -25.783 1.00 73.38 127 ARG A N 1
ATOM 1046 C CA . ARG A 1 127 ? 4.611 4.770 -24.471 1.00 73.38 127 ARG A CA 1
ATOM 1047 C C . ARG A 1 127 ? 3.188 4.217 -24.520 1.00 73.38 127 ARG A C 1
ATOM 1049 O O . ARG A 1 127 ? 2.294 4.867 -25.058 1.00 73.38 127 ARG A O 1
ATOM 1056 N N . ASN A 1 128 ? 2.977 3.054 -23.914 1.00 69.38 128 ASN A N 1
ATOM 1057 C CA . ASN A 1 128 ? 1.661 2.457 -23.748 1.00 69.38 128 ASN A CA 1
ATOM 1058 C C . ASN A 1 128 ? 1.205 2.600 -22.289 1.00 69.38 128 ASN A C 1
ATOM 1060 O O . ASN A 1 128 ? 1.924 2.240 -21.361 1.00 69.38 128 ASN A O 1
ATOM 1064 N N . LEU A 1 129 ? 0.009 3.157 -22.092 1.00 74.94 129 LEU A N 1
ATOM 1065 C CA . LEU A 1 129 ? -0.593 3.372 -20.770 1.00 74.94 129 LEU A CA 1
ATOM 1066 C C . LEU A 1 129 ? -1.491 2.204 -20.330 1.00 74.94 129 LEU A C 1
ATOM 1068 O O . LEU A 1 129 ? -2.158 2.293 -19.302 1.00 74.94 129 LEU A O 1
ATOM 1072 N N . THR A 1 130 ? -1.549 1.127 -21.116 1.00 73.81 130 THR A N 1
ATOM 1073 C CA . THR A 1 130 ? -2.413 -0.034 -20.876 1.00 73.81 130 THR A CA 1
ATOM 1074 C C . THR A 1 130 ? -1.597 -1.315 -20.731 1.00 73.81 130 THR A C 1
ATOM 1076 O O . THR A 1 130 ? -0.525 -1.457 -21.319 1.00 73.81 130 THR A O 1
ATOM 1079 N N . THR A 1 131 ? -2.101 -2.271 -19.949 1.00 76.50 131 THR A N 1
ATOM 1080 C CA . THR A 1 131 ? -1.477 -3.592 -19.795 1.00 76.50 131 THR A CA 1
ATOM 1081 C C . THR A 1 131 ? -1.656 -4.421 -21.065 1.00 76.50 131 THR A C 1
ATOM 1083 O O . THR A 1 131 ? -2.774 -4.583 -21.549 1.00 76.50 131 THR A O 1
ATOM 1086 N N . HIS A 1 132 ? -0.565 -4.979 -21.585 1.00 78.12 132 HIS A N 1
ATOM 1087 C CA . HIS A 1 132 ? -0.563 -5.829 -22.777 1.00 78.12 132 HIS A CA 1
ATOM 1088 C C . HIS A 1 132 ? 0.641 -6.785 -22.760 1.00 78.12 132 HIS A C 1
ATOM 1090 O O . HIS A 1 132 ? 1.531 -6.670 -21.917 1.00 78.12 132 HIS A O 1
ATOM 1096 N N . LEU A 1 133 ? 0.626 -7.773 -23.657 1.00 85.81 133 LEU A N 1
ATOM 1097 C CA . LEU A 1 133 ? 1.698 -8.759 -23.795 1.00 85.81 133 LEU A CA 1
ATOM 1098 C C . LEU A 1 133 ? 2.850 -8.184 -24.623 1.00 85.81 133 LEU A C 1
ATOM 1100 O O . LEU A 1 133 ? 2.610 -7.551 -25.647 1.00 85.81 133 LEU A O 1
ATOM 1104 N N . LEU A 1 134 ? 4.078 -8.474 -24.196 1.00 90.94 134 LEU A N 1
ATOM 1105 C CA . LEU A 1 134 ? 5.308 -8.098 -24.889 1.00 90.94 134 LEU A CA 1
ATOM 1106 C C . LEU A 1 134 ? 6.013 -9.336 -25.443 1.00 90.94 134 LEU A C 1
ATOM 1108 O O . LEU A 1 134 ? 6.017 -10.403 -24.820 1.00 90.94 134 LEU A O 1
ATOM 1112 N N . TRP A 1 135 ? 6.658 -9.176 -26.593 1.00 92.56 135 TRP A N 1
ATOM 1113 C CA . TRP A 1 135 ? 7.615 -10.144 -27.112 1.00 92.56 135 TRP A CA 1
ATOM 1114 C C . TRP A 1 135 ? 8.944 -9.999 -26.380 1.00 92.56 135 TRP A C 1
ATOM 1116 O O . TRP A 1 135 ? 9.349 -8.889 -26.053 1.00 92.56 135 TRP A O 1
ATOM 1126 N N . ARG A 1 136 ? 9.630 -11.121 -26.144 1.00 92.12 136 ARG A N 1
ATOM 1127 C CA . ARG A 1 136 ? 10.947 -11.186 -25.499 1.00 92.12 136 ARG A CA 1
ATOM 1128 C C . ARG A 1 136 ? 11.924 -11.946 -26.389 1.00 92.12 136 ARG A C 1
ATOM 1130 O O . ARG A 1 136 ? 11.583 -13.012 -26.899 1.00 92.12 136 ARG A O 1
ATOM 1137 N N . TYR A 1 137 ? 13.148 -11.443 -26.484 1.00 91.69 137 TYR A N 1
ATOM 1138 C CA . TYR A 1 137 ? 14.292 -12.143 -27.057 1.00 91.69 137 TYR A CA 1
ATOM 1139 C C . TYR A 1 137 ? 15.527 -11.948 -26.177 1.00 91.69 137 TYR A C 1
ATOM 1141 O O . TYR A 1 137 ? 15.846 -10.825 -25.801 1.00 91.69 137 TYR A O 1
ATOM 1149 N N . GLU A 1 138 ? 16.214 -13.035 -25.840 1.00 91.56 138 GLU A N 1
ATOM 1150 C CA . GLU A 1 138 ? 17.498 -12.976 -25.141 1.00 91.56 138 GLU A CA 1
ATOM 1151 C C . GLU A 1 138 ? 18.608 -12.781 -26.178 1.00 91.56 138 GLU A C 1
ATOM 1153 O O . GLU A 1 138 ? 18.851 -13.657 -27.008 1.00 91.56 138 GLU A O 1
ATOM 1158 N N . TRP A 1 139 ? 19.220 -11.597 -26.180 1.00 88.88 139 TRP A N 1
ATOM 1159 C CA . TRP A 1 139 ? 20.236 -11.224 -27.163 1.00 88.88 139 TRP A CA 1
ATOM 1160 C C . TRP A 1 139 ? 21.635 -11.660 -26.737 1.00 88.88 139 TRP A C 1
ATOM 1162 O O . TRP A 1 139 ? 22.381 -12.213 -27.544 1.00 88.88 139 TRP A O 1
ATOM 1172 N N . LEU A 1 140 ? 21.959 -11.451 -25.463 1.00 87.75 140 LEU A N 1
ATOM 1173 C CA . LEU A 1 140 ? 23.155 -11.958 -24.797 1.00 87.75 140 LEU A CA 1
ATOM 1174 C C . LEU A 1 140 ? 22.732 -12.579 -23.465 1.00 87.75 140 LEU A C 1
ATOM 1176 O O . LEU A 1 140 ? 21.610 -12.351 -23.014 1.00 87.75 140 LEU A O 1
ATOM 1180 N N . GLU A 1 141 ? 23.631 -13.336 -22.836 1.00 89.69 141 GLU A N 1
ATOM 1181 C CA . GLU A 1 141 ? 23.410 -13.849 -21.482 1.00 89.69 141 GLU A CA 1
ATOM 1182 C C . GLU A 1 141 ? 22.989 -12.698 -20.560 1.00 89.69 141 GLU A C 1
ATOM 1184 O O . GLU A 1 141 ? 23.643 -11.653 -20.519 1.00 89.69 141 GLU A O 1
ATOM 1189 N N . GLU A 1 142 ? 21.841 -12.865 -19.900 1.00 86.62 142 GLU A N 1
ATOM 1190 C CA . GLU A 1 142 ? 21.242 -11.862 -19.011 1.00 86.62 142 GLU A CA 1
ATOM 1191 C C . GLU A 1 142 ? 20.852 -10.528 -19.690 1.00 86.62 142 GLU A C 1
ATOM 1193 O O . GLU A 1 142 ? 20.451 -9.584 -19.012 1.00 86.62 142 GLU A O 1
ATOM 1198 N N . TYR A 1 143 ? 20.863 -10.429 -21.024 1.00 90.38 143 TYR A N 1
ATOM 1199 C CA . TYR A 1 143 ? 20.403 -9.249 -21.766 1.00 90.38 143 TYR A CA 1
ATOM 1200 C C . TYR A 1 143 ? 19.213 -9.598 -22.661 1.00 90.38 143 TYR A C 1
ATOM 1202 O O . TYR A 1 143 ? 19.327 -10.267 -23.688 1.00 90.38 143 TYR A O 1
ATOM 1210 N N . ASN A 1 144 ? 18.049 -9.072 -22.290 1.00 91.06 144 ASN A N 1
ATOM 1211 C CA . ASN A 1 144 ? 16.801 -9.231 -23.012 1.00 91.06 144 ASN A CA 1
ATOM 1212 C C . ASN A 1 144 ? 16.403 -7.957 -23.768 1.00 91.06 144 ASN A C 1
ATOM 1214 O O . ASN A 1 144 ? 16.480 -6.846 -23.248 1.00 91.06 144 ASN A O 1
ATOM 1218 N N . ILE A 1 145 ? 15.901 -8.145 -24.982 1.00 92.62 145 ILE A N 1
ATOM 1219 C CA . ILE A 1 145 ? 15.182 -7.139 -25.756 1.00 92.62 145 ILE A CA 1
ATOM 1220 C C . ILE A 1 145 ? 13.699 -7.489 -25.687 1.00 92.62 145 ILE A C 1
ATOM 1222 O O . ILE A 1 145 ? 13.318 -8.640 -25.927 1.00 92.62 145 ILE A O 1
ATOM 1226 N N . VAL A 1 146 ? 12.861 -6.511 -25.350 1.00 93.31 146 VAL A N 1
ATOM 1227 C CA . VAL A 1 146 ? 11.403 -6.674 -25.318 1.00 93.31 146 VAL A CA 1
ATOM 1228 C C . VAL A 1 146 ? 10.716 -5.633 -26.191 1.00 93.31 146 VAL A C 1
ATOM 1230 O O . VAL A 1 146 ? 11.193 -4.511 -26.302 1.00 93.31 146 VAL A O 1
ATOM 1233 N N . ALA A 1 147 ? 9.605 -5.980 -26.834 1.00 93.12 147 ALA A N 1
ATOM 1234 C CA . ALA A 1 147 ? 8.888 -5.059 -27.718 1.00 93.12 147 ALA A CA 1
ATOM 1235 C C . ALA A 1 147 ? 7.403 -5.411 -27.835 1.00 93.12 147 ALA A C 1
ATOM 1237 O O . ALA A 1 147 ? 7.011 -6.560 -27.625 1.00 93.12 147 ALA A O 1
ATOM 1238 N N . ASP A 1 148 ? 6.601 -4.433 -28.252 1.00 90.25 148 ASP A N 1
ATOM 1239 C CA . ASP A 1 148 ? 5.179 -4.627 -28.580 1.00 90.25 148 ASP A CA 1
ATOM 1240 C C . ASP A 1 148 ? 4.987 -5.554 -29.785 1.00 90.25 148 ASP A C 1
ATOM 1242 O O . ASP A 1 148 ? 3.988 -6.261 -29.903 1.00 90.25 148 ASP A O 1
ATOM 1246 N N . ASP A 1 149 ? 5.972 -5.551 -30.683 1.00 88.38 149 ASP A N 1
ATOM 1247 C CA . ASP A 1 149 ? 5.955 -6.276 -31.942 1.00 88.38 149 ASP A CA 1
ATOM 1248 C C . ASP A 1 149 ? 7.245 -7.081 -32.110 1.00 88.38 149 ASP A C 1
ATOM 1250 O O . ASP A 1 149 ? 8.356 -6.598 -31.877 1.00 88.38 149 ASP A O 1
ATOM 1254 N N . ARG A 1 150 ? 7.087 -8.322 -32.563 1.00 90.75 150 ARG A N 1
ATOM 1255 C CA . ARG A 1 150 ? 8.187 -9.214 -32.909 1.00 90.75 150 ARG A CA 1
ATOM 1256 C C . ARG A 1 150 ? 9.048 -8.649 -34.042 1.00 90.75 150 ARG A C 1
ATOM 1258 O O . ARG A 1 150 ? 10.253 -8.900 -34.045 1.00 90.75 150 ARG A O 1
ATOM 1265 N N . GLU A 1 151 ? 8.462 -7.905 -34.980 1.00 91.69 151 GLU A N 1
ATOM 1266 C CA . GLU A 1 151 ? 9.195 -7.306 -36.103 1.00 91.69 151 GLU A CA 1
ATOM 1267 C C . GLU A 1 151 ? 10.232 -6.287 -35.614 1.00 91.69 151 GLU A C 1
ATOM 1269 O O . GLU A 1 151 ? 11.384 -6.349 -36.037 1.00 91.69 151 GLU A O 1
ATOM 1274 N N . LYS A 1 152 ? 9.889 -5.460 -34.615 1.00 90.44 152 LYS A N 1
ATOM 1275 C CA . LYS A 1 152 ? 10.821 -4.495 -34.000 1.00 90.44 152 LYS A CA 1
ATOM 1276 C C . LYS A 1 152 ? 12.051 -5.175 -33.385 1.00 90.44 152 LYS A C 1
ATOM 1278 O O . LYS A 1 152 ? 13.164 -4.665 -33.486 1.00 90.44 152 LYS A O 1
ATOM 1283 N N . ILE A 1 153 ? 11.866 -6.348 -32.773 1.00 91.94 153 ILE A N 1
ATOM 1284 C CA . ILE A 1 153 ? 12.978 -7.147 -32.236 1.00 91.94 153 ILE A CA 1
ATOM 1285 C C . ILE A 1 153 ? 13.858 -7.673 -33.374 1.00 91.94 153 ILE A C 1
ATOM 1287 O O . ILE A 1 153 ? 15.083 -7.586 -33.296 1.00 91.94 153 ILE A O 1
ATOM 1291 N N . ALA A 1 154 ? 13.248 -8.211 -34.434 1.00 90.75 154 ALA A N 1
ATOM 1292 C CA . ALA A 1 154 ? 13.984 -8.727 -35.585 1.00 90.75 154 ALA A CA 1
ATOM 1293 C C . ALA A 1 154 ? 14.804 -7.624 -36.276 1.00 90.75 154 ALA A C 1
ATOM 1295 O O . ALA A 1 154 ? 15.975 -7.844 -36.589 1.00 90.75 154 ALA A O 1
ATOM 1296 N N . GLU A 1 155 ? 14.224 -6.432 -36.444 1.00 91.44 155 GLU A N 1
ATOM 1297 C CA . GLU A 1 155 ? 14.913 -5.260 -36.987 1.00 91.44 155 GLU A CA 1
ATOM 1298 C C . GLU A 1 155 ? 16.110 -4.849 -36.123 1.00 91.44 155 GLU A C 1
ATOM 1300 O O . GLU A 1 155 ? 17.204 -4.655 -36.654 1.00 91.44 155 GLU A O 1
ATOM 1305 N N . PHE A 1 156 ? 15.943 -4.769 -34.800 1.00 88.88 156 PHE A N 1
ATOM 1306 C CA . PHE A 1 156 ? 17.034 -4.425 -33.884 1.00 88.88 156 PHE A CA 1
ATOM 1307 C C . PHE A 1 156 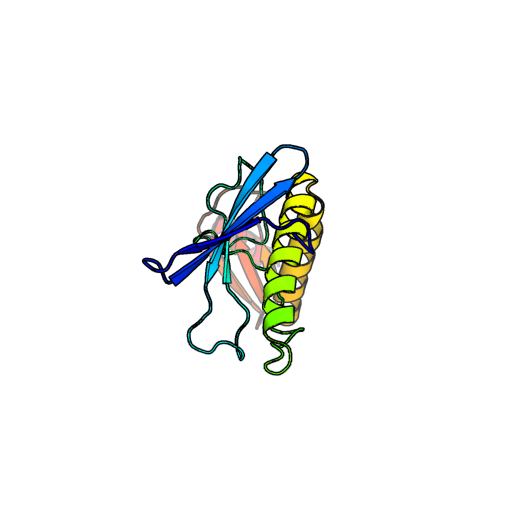? 18.203 -5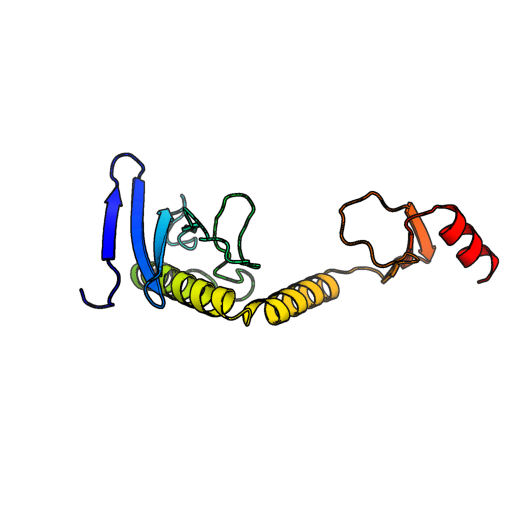.408 -33.984 1.00 88.88 156 PHE A C 1
ATOM 1309 O O . PHE A 1 156 ? 19.345 -4.986 -34.159 1.00 88.88 156 PHE A O 1
ATOM 1316 N N . ILE A 1 157 ? 17.919 -6.715 -33.947 1.00 87.19 157 ILE A N 1
ATOM 1317 C CA . ILE A 1 157 ? 18.950 -7.758 -34.053 1.00 87.19 157 ILE A CA 1
ATOM 1318 C C . ILE A 1 157 ? 19.651 -7.689 -35.411 1.00 87.19 157 ILE A C 1
ATOM 1320 O O . ILE A 1 157 ? 20.861 -7.858 -35.480 1.00 87.19 157 ILE A O 1
ATOM 1324 N N . SER A 1 158 ? 18.907 -7.442 -36.492 1.00 87.69 158 SER A N 1
ATOM 1325 C CA . SER A 1 158 ? 19.479 -7.380 -37.843 1.00 87.69 158 SER A CA 1
ATOM 1326 C C . SER A 1 158 ? 20.393 -6.172 -38.077 1.00 87.69 158 SER A C 1
ATOM 1328 O O . SER A 1 158 ? 21.245 -6.220 -38.963 1.00 87.69 158 SER A O 1
ATOM 1330 N N . ASN A 1 159 ? 20.214 -5.106 -37.292 1.00 83.12 159 ASN A N 1
ATOM 1331 C CA . ASN A 1 159 ? 20.976 -3.859 -37.377 1.00 83.12 159 ASN A CA 1
ATOM 1332 C C . ASN A 1 159 ? 22.083 -3.741 -36.310 1.00 83.12 159 ASN A C 1
ATOM 1334 O O . ASN A 1 159 ? 22.739 -2.699 -36.248 1.00 83.12 159 ASN A O 1
ATOM 1338 N N . SER A 1 160 ? 22.265 -4.768 -35.473 1.00 77.19 160 SER A N 1
ATOM 1339 C CA . SER A 1 160 ? 23.272 -4.830 -34.402 1.00 77.19 160 SER A CA 1
ATOM 1340 C C . SER A 1 160 ? 24.456 -5.706 -34.796 1.00 77.19 160 SER A C 1
ATOM 1342 O O . SER A 1 160 ? 25.592 -5.346 -34.415 1.00 77.19 160 SER A O 1
#

pLDDT: mean 89.56, std 7.84, range [48.59, 98.12]

Foldseek 3Di:
DVPPWDWDADPVVRWIWIWDDDPNDIWIKIWHDDPPPPQDAIWIFTPDLVPFDQLQADPRRTGNQDDCVVDTGDRVPSVVSNVSSVVSVNVSSNCSVVVVCVVVSVVVVVVVCVVPQPAAEDEDEDDDPDDDDWDWDDPDVRYIYIYPDPVSVVVVSVVD

Secondary structure (DSSP, 8-state):
--SS-EEEEETTTTEEEEEEEETTEEEEEEEE--TTTTSSPPEEEES--TT---TTB-TTSBB----TTT----GGGHHHHHHHHHHHHHHHHHHHHHTTHHHHHHHHHHHHHHHH-SSEEEE-S----S----EEEEEETTEEEEESSHHHHHHHHHT-

InterPro domains:
  IPR016135 Ubiquitin-conjugating enzyme/RWD-like [G3DSA:3.10.110.10] (3-119)
  IPR016135 Ubiquitin-conjugating enzyme/RWD-like [SSF54495] (22-65)